Protein AF-A0A257J026-F1 (afdb_monomer)

Mean predicted aligned error: 10.46 Å

Sequence (160 aa):
ALLVQDSRDQPVDMAEGSGLHLDASIAFTRAVCEAAQSRLSTIHGGRDDLTSFYDRLRAQGAARNVRQPLVHREAFARSRGLRWAELPSLPVQGQGIEALLALLLQRLARQGFNKVLRHRFDLPLEGLQVVKIIVPGCQEAAAPLERAGRRLLARAGHQD

Secondary structure (DSSP, 8-state):
-EE----TTS-PPPEE-----SSHHHHHHHHHHHHHHHHHHHHH---HHHHHHHHHHHHTHHHHHHHHHHHHHHHT-GGG---GGGS-----TT--HHHHHHHHHHHHHHTT----EEEEP----TT---EEEE-TT----SSS-TT--HHHHHHHTT--

Structure (mmCIF, N/CA/C/O backbone):
data_AF-A0A257J026-F1
#
_entry.id   AF-A0A257J026-F1
#
loop_
_atom_site.group_PDB
_atom_site.id
_atom_site.type_symbol
_atom_site.label_atom_id
_atom_site.label_alt_id
_atom_site.label_comp_id
_atom_site.label_asym_id
_atom_site.label_entity_id
_atom_site.label_seq_id
_atom_site.pdbx_PDB_ins_code
_atom_site.Cartn_x
_atom_site.Cartn_y
_atom_site.Cartn_z
_atom_site.occupancy
_atom_site.B_iso_or_equiv
_atom_site.auth_seq_id
_atom_site.auth_comp_id
_atom_site.auth_asym_id
_atom_site.auth_atom_id
_atom_site.pdbx_PDB_model_num
ATOM 1 N N . ALA A 1 1 ? 5.180 4.934 -8.615 1.00 52.56 1 ALA A N 1
ATOM 2 C CA . ALA A 1 1 ? 5.741 5.751 -9.706 1.00 52.56 1 ALA A CA 1
ATOM 3 C C . ALA A 1 1 ? 7.075 5.143 -10.109 1.00 52.56 1 ALA A C 1
ATOM 5 O O . ALA A 1 1 ? 7.594 4.321 -9.368 1.00 52.56 1 ALA A O 1
ATOM 6 N N . LEU A 1 2 ? 7.603 5.495 -11.274 1.00 50.75 2 LEU A N 1
ATOM 7 C CA . LEU A 1 2 ? 8.862 4.956 -11.777 1.00 50.75 2 LEU A CA 1
ATOM 8 C C . LEU A 1 2 ? 9.813 6.135 -12.027 1.00 50.75 2 LEU A C 1
ATOM 10 O O . LEU A 1 2 ? 9.417 7.094 -12.688 1.00 50.75 2 LEU A O 1
ATOM 14 N N . LEU A 1 3 ? 11.029 6.088 -11.476 1.00 55.59 3 LEU A N 1
ATOM 15 C CA . LEU A 1 3 ? 12.042 7.137 -11.652 1.00 55.59 3 LEU A CA 1
ATOM 16 C C . LEU A 1 3 ? 13.118 6.661 -12.633 1.00 55.59 3 LEU A C 1
ATOM 18 O O . LEU A 1 3 ? 13.821 5.689 -12.361 1.00 55.59 3 LEU A O 1
ATOM 22 N N . VAL A 1 4 ? 13.259 7.367 -13.756 1.00 52.94 4 VAL A N 1
ATOM 23 C CA . VAL A 1 4 ? 14.275 7.105 -14.787 1.00 52.94 4 VAL A CA 1
ATOM 24 C C . VAL A 1 4 ? 15.104 8.373 -14.990 1.00 52.94 4 VAL A C 1
ATOM 26 O O . VAL A 1 4 ? 14.543 9.454 -15.150 1.00 52.94 4 VAL A O 1
ATOM 29 N N . GLN A 1 5 ? 16.433 8.248 -14.973 1.00 49.00 5 GLN A N 1
ATOM 30 C CA . GLN A 1 5 ? 17.336 9.281 -15.489 1.00 49.00 5 GLN A CA 1
ATOM 31 C C . GLN A 1 5 ? 17.680 8.943 -16.940 1.00 49.00 5 GLN A C 1
ATOM 33 O O . GLN A 1 5 ? 18.067 7.816 -17.238 1.00 49.00 5 GLN A O 1
ATOM 38 N N . ASP A 1 6 ? 17.531 9.925 -17.826 1.00 45.22 6 ASP A N 1
ATOM 39 C CA . ASP A 1 6 ? 17.882 9.837 -19.243 1.00 45.22 6 ASP A CA 1
ATOM 40 C C . ASP A 1 6 ? 19.408 9.93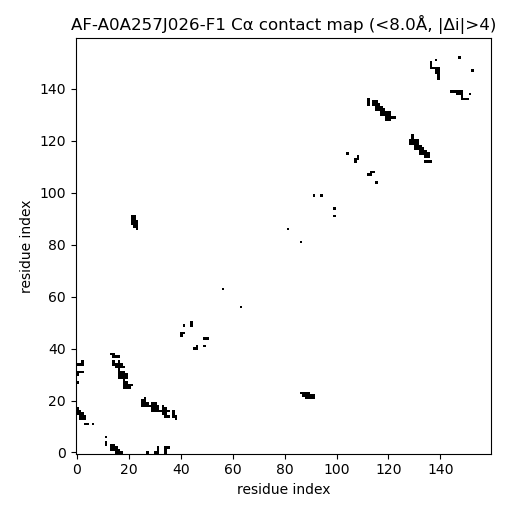4 -19.412 1.00 45.22 6 ASP A C 1
ATOM 42 O O . ASP A 1 6 ? 19.967 11.003 -19.647 1.00 45.22 6 ASP A O 1
ATOM 46 N N . SER A 1 7 ? 20.107 8.816 -19.222 1.00 44.31 7 SER A N 1
ATOM 47 C CA . SER A 1 7 ? 21.511 8.663 -19.610 1.00 44.31 7 SER A CA 1
ATOM 48 C C . SER A 1 7 ? 21.620 7.490 -20.575 1.00 44.31 7 SER A C 1
ATOM 50 O O . SER A 1 7 ? 21.705 6.335 -20.164 1.00 44.31 7 SER A O 1
ATOM 52 N N . ARG A 1 8 ? 21.589 7.801 -21.873 1.00 45.50 8 ARG A N 1
ATOM 53 C CA . ARG A 1 8 ? 21.562 6.847 -22.996 1.00 45.50 8 ARG A CA 1
ATOM 54 C C . ARG A 1 8 ? 22.730 5.845 -23.034 1.00 45.50 8 ARG A C 1
ATOM 56 O O . ARG A 1 8 ? 22.594 4.816 -23.684 1.00 45.50 8 ARG A O 1
ATOM 63 N N . ASP A 1 9 ? 23.808 6.099 -22.291 1.00 44.38 9 ASP A N 1
ATOM 64 C CA . ASP A 1 9 ? 25.045 5.302 -22.323 1.00 44.38 9 ASP A CA 1
ATOM 65 C C . ASP A 1 9 ? 25.288 4.434 -21.075 1.00 44.38 9 ASP A C 1
ATOM 67 O O . ASP A 1 9 ? 26.293 3.729 -20.997 1.00 44.38 9 ASP A O 1
ATOM 71 N N . GLN A 1 10 ? 24.380 4.442 -20.092 1.00 45.72 10 GLN A N 1
ATOM 72 C CA . GLN A 1 10 ? 24.449 3.531 -18.945 1.00 45.72 10 GLN A CA 1
ATOM 73 C C . GLN A 1 10 ? 23.072 2.915 -18.687 1.00 45.72 10 GLN A C 1
ATOM 75 O O . GLN A 1 10 ? 22.133 3.658 -18.400 1.00 45.72 10 GLN A O 1
ATOM 80 N N . PRO A 1 11 ? 22.919 1.577 -18.754 1.00 51.00 11 PRO A N 1
ATOM 81 C CA . PRO A 1 11 ? 21.690 0.925 -18.325 1.00 51.00 11 PRO A CA 1
ATOM 82 C C . PRO A 1 11 ? 21.562 1.098 -16.809 1.00 51.00 11 PRO A C 1
ATOM 84 O O . PRO A 1 11 ? 22.132 0.350 -16.018 1.00 51.00 11 PRO A O 1
ATOM 87 N N . VAL A 1 12 ? 20.852 2.146 -16.405 1.00 53.88 12 VAL A N 1
ATOM 88 C CA . VAL A 1 12 ? 20.527 2.416 -15.010 1.00 53.88 12 VAL A CA 1
ATOM 89 C C . VAL A 1 12 ? 19.375 1.504 -14.607 1.00 53.88 12 VAL A C 1
ATOM 91 O O . VAL A 1 12 ? 18.361 1.427 -15.301 1.00 53.88 12 VAL A O 1
ATOM 94 N N . ASP A 1 13 ? 19.509 0.845 -13.458 1.00 65.31 13 ASP A N 1
ATOM 95 C CA . ASP A 1 13 ? 18.437 0.021 -12.915 1.00 65.31 13 ASP A CA 1
ATOM 96 C C . ASP A 1 13 ? 17.188 0.866 -12.621 1.00 65.31 13 ASP A C 1
ATOM 98 O O . ASP A 1 13 ? 17.220 1.884 -11.918 1.00 65.31 13 ASP A O 1
ATOM 102 N N . MET A 1 14 ? 16.076 0.442 -13.221 1.00 70.81 14 MET A N 1
ATOM 103 C CA . MET A 1 14 ? 14.757 1.026 -13.023 1.00 70.81 14 MET A CA 1
ATOM 104 C C . MET A 1 14 ? 14.299 0.765 -11.587 1.00 70.81 14 MET A C 1
ATOM 106 O O . MET A 1 14 ? 14.377 -0.362 -11.102 1.00 70.81 14 MET A O 1
ATOM 110 N N . ALA A 1 15 ? 13.810 1.808 -10.914 1.00 79.56 15 ALA A N 1
ATOM 111 C CA . ALA A 1 15 ? 13.276 1.700 -9.562 1.00 79.56 15 ALA A CA 1
ATOM 112 C C . ALA A 1 15 ? 11.774 1.970 -9.552 1.00 79.56 15 ALA A C 1
ATOM 114 O O . ALA A 1 15 ? 11.312 3.017 -10.015 1.00 79.56 15 ALA A O 1
ATOM 115 N N . GLU A 1 16 ? 11.035 1.024 -8.983 1.00 83.69 16 GLU A N 1
ATOM 116 C CA . GLU A 1 16 ? 9.582 1.045 -8.879 1.00 83.69 16 GLU A CA 1
ATOM 117 C C . GLU A 1 16 ? 9.133 1.301 -7.440 1.00 83.69 16 GLU A C 1
ATOM 119 O O . GLU A 1 16 ? 9.834 0.991 -6.472 1.00 83.69 16 GLU A O 1
ATOM 124 N N . GLY A 1 17 ? 7.939 1.874 -7.322 1.00 88.38 17 GLY A N 1
ATOM 125 C CA . GLY A 1 17 ? 7.259 2.076 -6.054 1.00 88.38 17 GLY A CA 1
ATOM 126 C C . GLY A 1 17 ? 5.748 2.056 -6.214 1.00 88.38 17 GLY A C 1
ATOM 127 O O . GLY A 1 17 ? 5.196 2.551 -7.208 1.00 88.38 17 GLY A O 1
ATOM 128 N N . SER A 1 18 ? 5.082 1.499 -5.214 1.00 91.38 18 SER A N 1
ATOM 129 C CA . SER A 1 18 ? 3.636 1.387 -5.105 1.00 91.38 18 SER A CA 1
ATOM 130 C C . SER A 1 18 ? 3.094 2.279 -3.985 1.00 91.38 18 SER A C 1
ATOM 132 O O . SER A 1 18 ? 3.819 2.775 -3.132 1.00 91.38 18 SER A O 1
ATOM 134 N N . GLY A 1 19 ? 1.802 2.585 -4.022 1.00 93.31 19 GLY A N 1
ATOM 135 C CA . GLY A 1 19 ? 1.188 3.428 -3.007 1.00 93.31 19 GLY A CA 1
ATOM 136 C C . GLY A 1 19 ? -0.312 3.226 -2.984 1.00 93.31 19 GLY A C 1
ATOM 137 O O . GLY A 1 19 ? -0.961 3.212 -4.028 1.00 93.31 19 GLY A O 1
ATOM 138 N N . LEU A 1 20 ? -0.861 3.053 -1.784 1.00 92.88 20 LEU A N 1
ATOM 139 C CA . LEU A 1 20 ? -2.288 2.848 -1.573 1.00 92.88 20 LEU A CA 1
ATOM 140 C C . LEU A 1 20 ? -2.803 3.823 -0.518 1.00 92.88 20 LEU A C 1
ATOM 142 O O . LEU A 1 20 ? -2.257 3.923 0.587 1.00 92.88 20 LEU A O 1
ATOM 146 N N . HIS A 1 21 ? -3.865 4.540 -0.872 1.00 93.88 21 HIS A N 1
ATOM 147 C CA . HIS A 1 21 ? -4.613 5.409 0.023 1.00 93.88 21 HIS A CA 1
ATOM 148 C C . HIS A 1 21 ? -6.010 5.682 -0.554 1.00 93.88 21 HIS A C 1
ATOM 150 O O . HIS A 1 21 ? -6.224 5.517 -1.752 1.00 93.88 21 HIS A O 1
ATOM 156 N N . LEU A 1 22 ? -6.956 6.107 0.291 1.00 93.31 22 LEU A N 1
ATOM 157 C CA . LEU A 1 22 ? -8.286 6.554 -0.157 1.00 93.31 22 LEU A CA 1
ATOM 158 C C . LEU A 1 22 ? -8.239 7.890 -0.923 1.00 93.31 22 LEU A C 1
ATOM 160 O O . LEU A 1 22 ? -9.159 8.197 -1.671 1.00 93.31 22 LEU A O 1
ATOM 164 N N . ASP A 1 23 ? -7.169 8.656 -0.723 1.00 93.69 23 ASP A N 1
ATOM 165 C CA . ASP A 1 23 ? -6.880 9.917 -1.408 1.00 93.69 23 ASP A CA 1
ATOM 166 C C . ASP A 1 23 ? -5.810 9.675 -2.476 1.00 93.69 23 ASP A C 1
ATOM 168 O O . ASP A 1 23 ? -4.722 9.174 -2.165 1.00 93.69 23 ASP A O 1
ATOM 172 N N . ALA A 1 24 ? -6.115 10.029 -3.724 1.00 94.94 24 ALA A N 1
ATOM 173 C CA . ALA A 1 24 ? -5.236 9.780 -4.863 1.00 94.94 24 ALA A CA 1
ATOM 174 C C . ALA A 1 24 ? -3.885 10.508 -4.753 1.00 94.94 24 ALA A C 1
ATOM 176 O O . ALA A 1 24 ? -2.856 9.949 -5.136 1.00 94.94 24 ALA A O 1
ATOM 177 N N . SER A 1 25 ? -3.856 11.713 -4.177 1.00 94.31 25 SER A N 1
ATOM 178 C CA . SER A 1 25 ? -2.628 12.497 -3.995 1.00 94.31 25 SER A CA 1
ATOM 179 C C . SER A 1 25 ? -1.704 11.831 -2.982 1.00 94.31 25 SER A C 1
ATOM 181 O O . SER A 1 25 ? -0.503 11.711 -3.217 1.00 94.31 25 SER A O 1
ATOM 183 N N . ILE A 1 26 ? -2.257 11.326 -1.875 1.00 94.75 26 ILE A N 1
ATOM 184 C CA . ILE A 1 26 ? -1.476 10.595 -0.866 1.00 94.75 26 ILE A CA 1
ATOM 185 C C . ILE A 1 26 ? -0.962 9.267 -1.437 1.00 94.75 26 ILE A C 1
ATOM 187 O O . ILE A 1 26 ? 0.203 8.921 -1.233 1.00 94.75 26 ILE A O 1
ATOM 191 N N . ALA A 1 27 ? -1.803 8.529 -2.170 1.00 95.06 27 ALA A N 1
ATOM 192 C CA . ALA A 1 27 ? -1.398 7.284 -2.822 1.00 95.06 27 ALA A CA 1
ATOM 193 C C . ALA A 1 27 ? -0.252 7.520 -3.822 1.00 95.06 27 ALA A C 1
ATOM 195 O O . ALA A 1 27 ? 0.740 6.791 -3.806 1.00 95.06 27 ALA A O 1
ATOM 196 N N . PHE A 1 28 ? -0.352 8.571 -4.639 1.00 94.69 28 PHE A N 1
ATOM 197 C CA . PHE A 1 28 ? 0.677 8.943 -5.606 1.00 94.69 28 PHE A CA 1
ATOM 198 C C . PHE A 1 28 ? 1.989 9.355 -4.932 1.00 94.69 28 PHE A C 1
ATOM 200 O O . PHE A 1 28 ? 3.042 8.831 -5.292 1.00 94.69 28 PHE A O 1
ATOM 207 N N . THR A 1 29 ? 1.929 10.220 -3.913 1.00 96.06 29 THR A N 1
ATOM 208 C CA . THR A 1 29 ? 3.108 10.632 -3.137 1.00 96.06 29 THR A CA 1
ATOM 209 C C . THR A 1 29 ? 3.829 9.424 -2.549 1.00 96.06 29 THR A C 1
ATOM 211 O O . THR A 1 29 ? 5.036 9.292 -2.726 1.00 96.06 29 THR A O 1
ATOM 214 N N . ARG A 1 30 ? 3.097 8.479 -1.940 1.00 96.19 30 ARG A N 1
ATOM 215 C CA . ARG A 1 30 ? 3.679 7.222 -1.438 1.00 96.19 30 ARG A CA 1
ATOM 216 C C . ARG A 1 30 ? 4.379 6.435 -2.540 1.00 96.19 30 ARG A C 1
ATOM 218 O O . ARG A 1 30 ? 5.519 6.031 -2.357 1.00 96.19 30 ARG A O 1
ATOM 225 N N . ALA A 1 31 ? 3.740 6.302 -3.700 1.00 94.44 31 ALA A N 1
ATOM 226 C CA . ALA A 1 31 ? 4.306 5.572 -4.827 1.00 94.44 31 ALA A CA 1
ATOM 227 C C . ALA A 1 31 ? 5.572 6.226 -5.411 1.00 94.44 31 ALA A C 1
ATOM 229 O O . ALA A 1 31 ? 6.391 5.526 -6.005 1.00 94.44 31 ALA A O 1
ATOM 230 N N . VAL A 1 32 ? 5.729 7.549 -5.300 1.00 94.00 32 VAL A N 1
ATOM 231 C CA . VAL A 1 32 ? 6.963 8.266 -5.673 1.00 94.00 32 VAL A CA 1
ATOM 232 C C . VAL A 1 32 ? 8.037 8.089 -4.603 1.00 94.00 32 VAL A C 1
ATOM 234 O O . VAL A 1 32 ? 9.176 7.761 -4.936 1.00 94.00 32 VAL A O 1
ATOM 237 N N . CYS A 1 33 ? 7.681 8.255 -3.329 1.00 95.56 33 CYS A N 1
ATOM 238 C CA . CYS A 1 33 ? 8.604 8.066 -2.213 1.00 95.56 33 CYS A CA 1
ATOM 239 C C . CYS A 1 33 ? 9.158 6.638 -2.165 1.00 95.56 33 CYS A C 1
ATOM 241 O O . CYS A 1 33 ? 10.359 6.466 -1.985 1.00 95.56 33 CYS A O 1
ATOM 243 N N . GLU A 1 34 ? 8.322 5.624 -2.390 1.00 92.62 34 GLU A N 1
ATOM 244 C CA . GLU A 1 34 ? 8.749 4.224 -2.439 1.00 92.62 34 GLU A CA 1
ATOM 245 C C . GLU A 1 34 ? 9.713 3.974 -3.607 1.00 92.62 34 GLU A C 1
ATOM 247 O O . GLU A 1 34 ? 10.738 3.329 -3.422 1.00 92.62 34 GLU A O 1
ATOM 252 N N . ALA A 1 35 ? 9.472 4.566 -4.783 1.00 89.69 35 ALA A N 1
ATOM 253 C CA . ALA A 1 35 ? 10.384 4.443 -5.923 1.00 89.69 35 ALA A CA 1
ATOM 254 C C . ALA A 1 35 ? 11.756 5.072 -5.637 1.00 89.69 35 ALA A C 1
ATOM 256 O O . ALA A 1 35 ? 12.800 4.493 -5.952 1.00 89.69 35 ALA A O 1
ATOM 257 N N . ALA A 1 36 ? 11.764 6.242 -4.991 1.00 90.06 36 ALA A N 1
ATOM 258 C CA . ALA A 1 36 ? 12.990 6.879 -4.528 1.00 90.06 36 ALA A CA 1
ATOM 259 C C . ALA A 1 36 ? 13.703 6.018 -3.471 1.00 90.06 36 ALA A C 1
ATOM 261 O O . ALA A 1 36 ? 14.909 5.799 -3.572 1.00 90.06 36 ALA A O 1
ATOM 262 N N . GLN A 1 37 ? 12.964 5.470 -2.502 1.00 89.00 37 GLN A N 1
ATOM 263 C CA . GLN A 1 37 ? 13.505 4.600 -1.458 1.00 89.00 37 GLN A CA 1
ATOM 264 C C . GLN A 1 37 ? 14.105 3.309 -2.034 1.00 89.00 37 GLN A C 1
ATOM 266 O O . GLN A 1 37 ? 15.192 2.911 -1.612 1.00 89.00 37 GLN A O 1
ATOM 271 N N . SER A 1 38 ? 13.449 2.679 -3.012 1.00 84.25 38 SER A N 1
ATOM 272 C CA . SER A 1 38 ? 13.947 1.496 -3.727 1.00 84.25 38 SER A CA 1
ATOM 273 C C . SER A 1 38 ? 15.286 1.781 -4.413 1.00 84.25 38 SER A C 1
ATOM 275 O O . SER A 1 38 ? 16.237 1.002 -4.290 1.00 84.25 38 SER A O 1
ATOM 277 N N . ARG A 1 39 ? 15.401 2.941 -5.075 1.00 84.75 39 ARG A N 1
ATOM 278 C CA . ARG A 1 39 ? 16.643 3.384 -5.725 1.00 84.75 39 ARG A CA 1
ATOM 279 C C . ARG A 1 39 ? 17.750 3.683 -4.715 1.00 84.75 39 ARG A C 1
ATOM 281 O O . ARG A 1 39 ? 18.883 3.256 -4.906 1.00 84.75 39 ARG A O 1
ATOM 288 N N . LEU A 1 40 ? 17.434 4.394 -3.635 1.00 85.94 40 LEU A N 1
ATOM 289 C CA . LEU A 1 40 ? 18.412 4.729 -2.596 1.00 85.94 40 LEU A CA 1
ATOM 290 C C . LEU A 1 40 ? 18.921 3.478 -1.878 1.00 85.94 40 LEU A C 1
ATOM 292 O O . LEU A 1 40 ? 20.120 3.353 -1.655 1.00 85.94 40 LEU A O 1
ATOM 296 N N . SER A 1 41 ? 18.030 2.527 -1.590 1.00 80.00 41 SER A N 1
ATOM 297 C CA . SER A 1 41 ? 18.384 1.240 -0.978 1.00 80.00 41 SER A CA 1
ATOM 298 C C . SER A 1 41 ? 19.334 0.439 -1.874 1.00 80.00 41 SER A C 1
ATOM 300 O O . SER A 1 41 ? 20.298 -0.145 -1.390 1.00 80.00 41 SER A O 1
ATOM 302 N N . THR A 1 42 ? 19.090 0.473 -3.187 1.00 74.81 42 THR A N 1
ATOM 303 C CA . THR A 1 42 ? 19.966 -0.093 -4.221 1.00 74.81 42 THR A CA 1
ATOM 304 C C . THR A 1 42 ? 21.359 0.529 -4.217 1.00 74.81 42 THR A C 1
ATOM 306 O O . THR A 1 42 ? 22.344 -0.197 -4.152 1.00 74.81 42 THR A O 1
ATOM 309 N N . ILE A 1 43 ? 21.448 1.860 -4.262 1.00 77.69 43 ILE A N 1
ATOM 310 C CA . ILE A 1 43 ? 22.729 2.580 -4.309 1.00 77.69 43 ILE A CA 1
ATOM 311 C C . ILE A 1 43 ? 23.524 2.368 -3.019 1.00 77.69 43 ILE A C 1
ATOM 313 O O . ILE A 1 43 ? 24.736 2.183 -3.057 1.00 77.69 43 ILE A O 1
ATOM 317 N N . HIS A 1 44 ? 22.839 2.408 -1.876 1.00 79.81 44 HIS A N 1
ATOM 318 C CA . HIS A 1 44 ? 23.470 2.284 -0.571 1.00 79.81 44 HIS A CA 1
ATOM 319 C C . HIS A 1 44 ? 23.991 0.865 -0.297 1.00 79.81 44 HIS A C 1
ATOM 321 O O . HIS A 1 44 ? 24.944 0.708 0.458 1.00 79.81 44 HIS A O 1
ATOM 327 N N . GLY A 1 45 ? 23.372 -0.167 -0.883 1.00 67.25 45 GLY A N 1
ATOM 328 C CA . GLY A 1 45 ? 23.811 -1.559 -0.745 1.00 67.25 45 GLY A CA 1
ATOM 329 C C . GLY A 1 45 ? 23.628 -2.168 0.653 1.00 67.25 45 GLY A C 1
ATOM 330 O O . GLY A 1 45 ? 23.999 -3.314 0.860 1.00 67.25 45 GLY A O 1
ATOM 331 N N . GLY A 1 46 ? 23.030 -1.450 1.609 1.00 65.44 46 GLY A N 1
ATOM 332 C CA . GLY A 1 46 ? 22.877 -1.884 3.008 1.00 65.44 46 GLY A CA 1
ATOM 333 C C . GLY A 1 46 ? 21.781 -2.927 3.271 1.00 65.44 46 GLY A C 1
ATOM 334 O O . GLY A 1 46 ? 21.353 -3.086 4.409 1.00 65.44 46 GLY A O 1
ATOM 335 N N . ARG A 1 47 ? 21.269 -3.588 2.231 1.00 66.38 47 ARG A N 1
ATOM 336 C CA . ARG A 1 47 ? 20.230 -4.618 2.330 1.00 66.38 47 ARG A CA 1
ATOM 337 C C . ARG A 1 47 ? 20.819 -5.957 1.907 1.00 66.38 47 ARG A C 1
ATOM 339 O O . ARG A 1 47 ? 21.075 -6.162 0.724 1.00 66.38 47 ARG A O 1
ATOM 346 N N . ASP A 1 48 ? 20.982 -6.873 2.856 1.00 62.94 48 ASP A N 1
ATOM 347 C CA . ASP A 1 48 ? 21.567 -8.199 2.604 1.00 62.94 48 ASP A CA 1
ATOM 348 C C . ASP A 1 48 ? 20.773 -9.003 1.557 1.00 62.94 48 ASP A C 1
ATOM 350 O O . ASP A 1 48 ? 21.338 -9.781 0.784 1.00 62.94 48 ASP A O 1
ATOM 354 N N . ASP A 1 49 ? 19.458 -8.771 1.463 1.00 64.12 49 ASP A N 1
ATOM 355 C CA . ASP A 1 49 ? 18.592 -9.396 0.464 1.00 64.12 49 ASP A CA 1
ATOM 356 C C . ASP A 1 49 ? 18.820 -8.858 -0.959 1.00 64.12 49 ASP A C 1
ATOM 358 O O . ASP A 1 49 ? 18.576 -9.582 -1.933 1.00 64.12 49 ASP A O 1
ATOM 362 N N . LEU A 1 50 ? 19.366 -7.644 -1.105 1.00 58.41 50 LEU A N 1
ATOM 363 C CA . LEU A 1 50 ? 19.710 -7.085 -2.411 1.00 58.41 50 LEU A CA 1
ATOM 364 C C . LEU A 1 50 ? 20.881 -7.817 -3.063 1.00 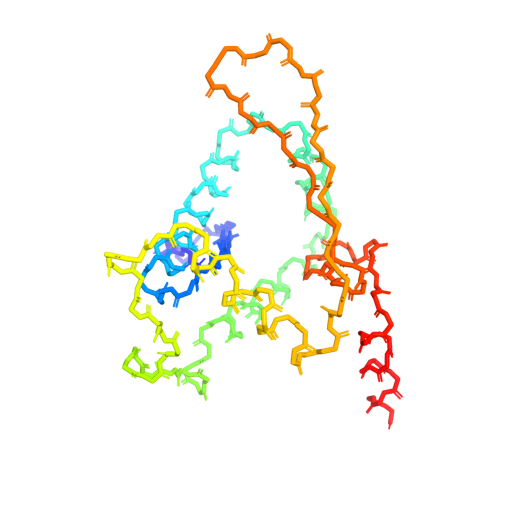58.41 50 LEU A C 1
ATOM 366 O O . LEU A 1 50 ? 20.877 -7.952 -4.282 1.00 58.41 50 LEU A O 1
ATOM 370 N N . THR A 1 51 ? 21.836 -8.354 -2.301 1.00 61.34 51 THR A N 1
ATOM 371 C CA . THR A 1 51 ? 22.956 -9.132 -2.863 1.00 61.34 51 THR A CA 1
ATOM 372 C C . THR A 1 51 ? 22.431 -10.323 -3.669 1.00 61.34 51 THR A C 1
ATOM 374 O O . THR A 1 51 ? 22.750 -10.476 -4.845 1.00 61.34 51 THR A O 1
ATOM 377 N N . SER A 1 52 ? 21.481 -11.074 -3.100 1.00 60.88 52 SER A N 1
ATOM 378 C CA . SER A 1 52 ? 20.821 -12.195 -3.786 1.00 60.88 52 SER A CA 1
ATOM 379 C C . SER A 1 52 ? 19.956 -11.766 -4.985 1.00 60.88 52 SER A C 1
ATOM 381 O O . SER A 1 52 ? 19.747 -12.529 -5.932 1.00 60.88 52 SER A O 1
ATOM 383 N N . PHE A 1 53 ? 19.404 -10.550 -4.961 1.00 61.44 53 PHE A N 1
ATOM 384 C CA . PHE A 1 53 ? 18.675 -9.958 -6.083 1.00 61.44 53 PHE A CA 1
ATOM 385 C C . PHE A 1 53 ? 19.631 -9.581 -7.223 1.00 61.44 53 PHE A C 1
ATOM 387 O O . PHE A 1 53 ? 19.377 -9.950 -8.371 1.00 61.44 53 PHE A O 1
ATOM 394 N N . TYR A 1 54 ? 20.764 -8.945 -6.911 1.00 60.06 54 TYR A N 1
ATOM 395 C CA . TYR A 1 54 ? 21.800 -8.591 -7.880 1.00 60.06 54 TYR A CA 1
ATOM 396 C C . TYR A 1 54 ? 22.493 -9.807 -8.480 1.00 60.06 54 TYR A C 1
ATOM 398 O O . TYR A 1 54 ? 22.748 -9.810 -9.681 1.00 60.06 54 TYR A O 1
ATOM 406 N N . ASP A 1 55 ? 22.730 -10.859 -7.701 1.00 62.31 55 ASP A N 1
ATOM 407 C CA . ASP A 1 55 ? 23.287 -12.110 -8.216 1.00 62.31 55 ASP A CA 1
ATOM 408 C C . ASP A 1 55 ? 22.326 -12.779 -9.205 1.00 62.31 55 ASP A C 1
ATOM 410 O O . ASP A 1 55 ? 22.741 -13.207 -10.283 1.00 62.31 55 ASP A O 1
ATOM 414 N N . ARG A 1 56 ? 21.015 -12.767 -8.916 1.00 59.09 56 ARG A N 1
ATOM 415 C CA . ARG A 1 56 ? 19.976 -13.223 -9.858 1.00 59.09 56 ARG A CA 1
ATOM 416 C C . ARG A 1 56 ? 19.904 -12.353 -11.114 1.00 59.09 56 ARG A C 1
ATOM 418 O O . ARG A 1 56 ? 19.782 -12.888 -12.212 1.00 59.09 56 ARG A O 1
ATOM 425 N N . LEU A 1 57 ? 20.008 -11.032 -10.980 1.00 57.44 57 LEU A N 1
ATOM 426 C CA . LEU A 1 57 ? 20.045 -10.089 -12.108 1.00 57.44 57 LEU A CA 1
ATOM 427 C C . LEU A 1 57 ? 21.303 -10.242 -12.971 1.00 57.44 57 LEU A C 1
ATOM 429 O O . LEU A 1 57 ? 21.217 -10.150 -14.194 1.00 57.44 57 LEU A O 1
ATOM 433 N N . ARG A 1 58 ? 22.464 -10.502 -12.362 1.00 60.78 58 ARG A N 1
ATOM 434 C CA . ARG A 1 58 ? 23.723 -10.796 -13.065 1.00 60.78 58 ARG A CA 1
ATOM 435 C C . ARG A 1 58 ? 23.649 -12.139 -13.787 1.00 60.78 58 ARG A C 1
ATOM 437 O O . ARG A 1 58 ? 24.043 -12.219 -14.947 1.00 60.78 58 ARG A O 1
ATOM 444 N N . ALA A 1 59 ? 23.067 -13.156 -13.150 1.00 59.16 59 ALA A N 1
ATOM 445 C CA . ALA A 1 59 ? 22.848 -14.472 -13.747 1.00 59.16 59 ALA A CA 1
ATOM 446 C C . ALA A 1 59 ? 21.884 -14.447 -14.950 1.00 59.16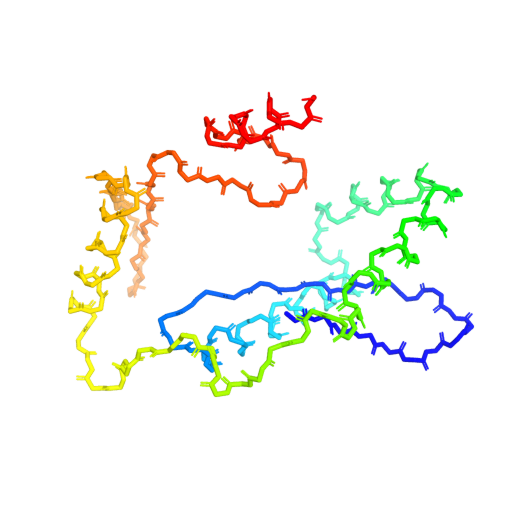 59 ALA A C 1
ATOM 448 O O . ALA A 1 59 ? 21.952 -15.323 -15.807 1.00 59.16 59 ALA A O 1
ATOM 449 N N . GLN A 1 60 ? 21.010 -13.437 -15.059 1.00 55.69 60 GLN A N 1
ATOM 450 C CA . GLN A 1 60 ? 20.087 -13.283 -16.192 1.00 55.69 60 GLN A CA 1
ATOM 451 C C . GLN A 1 60 ? 20.765 -12.866 -17.510 1.00 55.69 60 GLN A C 1
ATOM 453 O O . GLN A 1 60 ? 20.131 -12.985 -18.560 1.00 55.69 60 GLN A O 1
ATOM 458 N N . GLY A 1 61 ? 22.026 -12.412 -17.501 1.00 59.03 61 GLY A N 1
ATOM 459 C CA . GLY A 1 61 ? 22.821 -12.170 -18.714 1.00 59.03 61 GLY A CA 1
ATOM 460 C C . GLY A 1 61 ? 22.064 -11.418 -19.824 1.00 59.03 61 GLY A C 1
ATOM 461 O O . GLY A 1 61 ? 21.500 -10.348 -19.599 1.00 59.03 61 GLY A O 1
ATOM 462 N N . ALA A 1 62 ? 21.999 -12.002 -21.026 1.00 50.94 62 ALA A N 1
ATOM 463 C CA . ALA A 1 62 ? 21.311 -11.430 -22.190 1.00 50.94 62 ALA A CA 1
ATOM 464 C C . ALA A 1 62 ? 19.776 -11.297 -22.037 1.00 50.94 62 ALA A C 1
ATOM 466 O O . ALA A 1 62 ? 19.167 -10.482 -22.72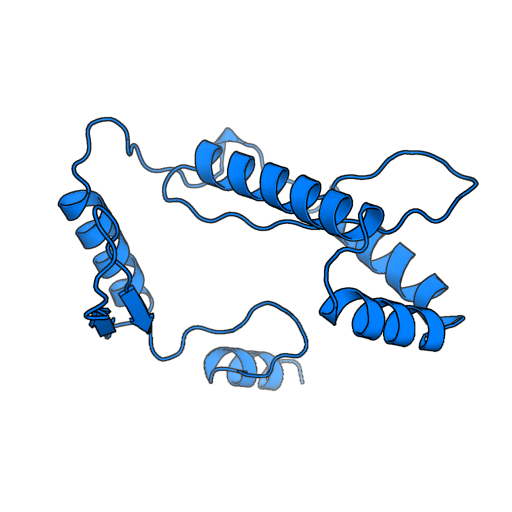7 1.00 50.94 62 ALA A O 1
ATOM 467 N N . ALA A 1 63 ? 19.131 -12.031 -21.121 1.00 51.00 63 ALA A N 1
ATOM 468 C CA . ALA A 1 63 ? 17.691 -11.901 -20.868 1.00 51.00 63 ALA A CA 1
ATOM 469 C C . ALA A 1 63 ? 17.334 -10.570 -20.178 1.00 51.00 63 ALA A C 1
ATOM 471 O O . ALA A 1 63 ? 16.226 -10.054 -20.359 1.00 51.00 63 ALA A O 1
ATOM 472 N N . ARG A 1 64 ? 18.287 -9.970 -19.447 1.00 52.09 64 ARG A N 1
ATOM 473 C CA . ARG A 1 64 ? 18.164 -8.616 -18.879 1.00 52.09 64 ARG A CA 1
ATOM 474 C C . ARG A 1 64 ? 17.982 -7.568 -19.983 1.00 52.09 64 ARG A C 1
ATOM 476 O O . ARG A 1 64 ? 17.119 -6.700 -19.860 1.00 52.09 64 ARG A O 1
ATOM 483 N N . ASN A 1 65 ? 18.708 -7.731 -21.094 1.00 52.00 65 ASN A N 1
ATOM 484 C CA . ASN A 1 65 ? 18.659 -6.841 -22.259 1.00 52.00 65 ASN A CA 1
ATOM 485 C C . ASN A 1 65 ? 17.324 -6.904 -23.021 1.00 52.00 65 ASN A C 1
ATOM 487 O O . ASN A 1 65 ? 17.026 -5.988 -23.776 1.00 52.00 65 ASN A O 1
ATOM 491 N N . VAL A 1 66 ? 16.506 -7.947 -22.821 1.00 53.31 66 VAL A N 1
ATOM 492 C CA . VAL A 1 66 ? 15.180 -8.088 -23.459 1.00 53.31 66 VAL A CA 1
ATOM 493 C C . VAL A 1 66 ? 14.046 -7.662 -22.522 1.00 53.31 66 VAL A C 1
ATOM 495 O O . VAL A 1 66 ? 13.076 -7.045 -22.961 1.00 53.31 66 VAL A O 1
ATOM 498 N N . ARG A 1 67 ? 14.159 -7.941 -21.215 1.00 58.06 67 ARG A N 1
ATOM 499 C CA . ARG A 1 67 ? 13.116 -7.596 -20.233 1.00 58.06 67 ARG A CA 1
ATOM 500 C C . ARG A 1 67 ? 13.062 -6.104 -19.907 1.00 58.06 67 ARG A C 1
ATOM 502 O O . ARG A 1 67 ? 11.962 -5.570 -19.814 1.00 58.06 67 ARG A O 1
ATOM 509 N N . GLN A 1 68 ? 14.205 -5.423 -19.782 1.00 62.78 68 GLN A N 1
ATOM 510 C CA . GLN A 1 68 ? 14.219 -3.979 -19.500 1.00 62.78 68 GLN A CA 1
ATOM 511 C C . GLN A 1 68 ? 13.500 -3.151 -20.585 1.00 62.78 68 GLN A C 1
ATOM 513 O O . GLN A 1 68 ? 12.645 -2.343 -20.222 1.00 62.78 68 GLN A O 1
ATOM 518 N N . PRO A 1 69 ? 13.732 -3.370 -21.897 1.00 65.69 69 PRO A N 1
ATOM 519 C CA . PRO A 1 69 ? 13.001 -2.652 -22.942 1.00 65.69 69 PRO A CA 1
ATOM 520 C C . PRO A 1 69 ? 11.491 -2.908 -22.944 1.00 65.69 69 PRO A C 1
ATOM 522 O O . PRO A 1 69 ? 10.725 -1.991 -23.236 1.00 65.69 69 PRO A O 1
ATOM 525 N N . LEU A 1 70 ? 11.047 -4.130 -22.623 1.00 67.56 70 LEU A N 1
ATOM 526 C CA . LEU A 1 70 ? 9.621 -4.469 -22.557 1.00 67.56 70 LEU A CA 1
ATOM 527 C C . LEU A 1 70 ? 8.935 -3.780 -21.376 1.00 67.56 70 LEU A C 1
ATOM 529 O O . LEU A 1 70 ? 7.936 -3.094 -21.580 1.00 67.56 70 LEU A O 1
ATOM 533 N N . VAL A 1 71 ? 9.512 -3.885 -20.175 1.00 69.88 71 VAL A N 1
ATOM 534 C CA . VAL A 1 71 ? 8.998 -3.208 -18.973 1.00 69.88 71 VAL A CA 1
ATOM 535 C C . VAL A 1 71 ? 8.989 -1.695 -19.178 1.00 69.88 71 VAL A C 1
ATOM 537 O O . VAL A 1 71 ? 7.994 -1.040 -18.885 1.00 69.88 71 VAL A O 1
ATOM 540 N N . HIS A 1 72 ? 10.049 -1.135 -19.765 1.00 72.06 72 HIS A N 1
ATOM 541 C CA . HIS A 1 72 ? 10.103 0.279 -20.120 1.00 72.06 72 HIS A CA 1
ATOM 542 C C . HIS A 1 72 ? 8.993 0.658 -21.110 1.00 72.06 72 HIS A C 1
ATOM 544 O O . HIS A 1 72 ? 8.253 1.617 -20.896 1.00 72.06 72 HIS A O 1
ATOM 550 N N . ARG A 1 73 ? 8.827 -0.104 -22.196 1.00 74.06 73 ARG A N 1
ATOM 551 C CA . ARG A 1 73 ? 7.785 0.164 -23.194 1.00 74.06 73 ARG A CA 1
ATOM 552 C C . ARG A 1 73 ? 6.386 0.111 -22.585 1.00 74.06 73 ARG A C 1
ATOM 554 O O . ARG A 1 73 ? 5.573 0.967 -22.914 1.00 74.06 73 ARG A O 1
ATOM 561 N N . GLU A 1 74 ? 6.104 -0.865 -21.728 1.00 75.94 74 GLU A N 1
ATOM 562 C CA . GLU A 1 74 ? 4.805 -0.999 -21.065 1.00 75.94 74 GLU A CA 1
ATOM 563 C C . GLU A 1 74 ? 4.566 0.106 -20.032 1.00 75.94 74 GLU A C 1
ATOM 565 O O . GLU A 1 74 ? 3.502 0.726 -20.048 1.00 75.94 74 GLU A O 1
ATOM 570 N N . ALA A 1 75 ? 5.556 0.406 -19.187 1.00 73.25 75 ALA A N 1
ATOM 571 C CA . ALA A 1 75 ? 5.456 1.437 -18.155 1.00 73.25 75 ALA A CA 1
ATOM 572 C C . ALA A 1 75 ? 5.262 2.847 -18.739 1.00 73.25 75 ALA A C 1
ATOM 574 O O . ALA A 1 75 ? 4.571 3.672 -18.142 1.00 73.25 75 ALA A O 1
ATOM 575 N N . PHE A 1 76 ? 5.835 3.120 -19.917 1.00 75.06 76 PHE A N 1
ATOM 576 C CA . PHE A 1 76 ? 5.742 4.416 -20.599 1.00 75.06 76 PHE A CA 1
ATOM 577 C C . PHE A 1 76 ? 4.772 4.426 -21.793 1.00 75.06 76 PHE A C 1
ATOM 579 O O . PHE A 1 76 ? 4.724 5.400 -22.552 1.00 75.06 76 PHE A O 1
ATOM 586 N N . ALA A 1 77 ? 3.967 3.375 -21.973 1.00 79.00 77 ALA A N 1
ATOM 587 C CA . ALA A 1 77 ? 2.968 3.321 -23.033 1.00 79.00 77 ALA A CA 1
ATOM 588 C C . ALA A 1 77 ? 1.887 4.400 -22.826 1.00 79.00 77 ALA A C 1
ATOM 590 O O . ALA A 1 77 ? 0.978 4.264 -22.007 1.00 79.00 77 ALA A O 1
ATOM 591 N N . ARG A 1 78 ? 1.932 5.469 -23.633 1.00 74.31 78 ARG A N 1
ATOM 592 C CA . ARG A 1 78 ? 0.963 6.584 -23.560 1.00 74.31 78 ARG A CA 1
ATOM 593 C C . ARG A 1 78 ? -0.470 6.184 -23.925 1.00 74.31 78 ARG A C 1
ATOM 595 O O . ARG A 1 78 ? -1.400 6.906 -23.585 1.00 74.31 78 ARG A O 1
ATOM 602 N N . SER A 1 79 ? -0.656 5.031 -24.570 1.00 78.00 79 SER A N 1
ATOM 603 C CA . SER A 1 79 ? -1.970 4.479 -24.926 1.00 78.00 79 SER A CA 1
ATOM 604 C C . SER A 1 79 ? -2.825 4.079 -23.717 1.00 78.00 79 SER A C 1
ATOM 606 O O . SER A 1 79 ? -4.007 3.800 -23.886 1.00 78.00 79 SER A O 1
ATOM 608 N N . ARG A 1 80 ? -2.251 4.056 -22.505 1.00 74.81 80 ARG A N 1
ATOM 609 C CA . ARG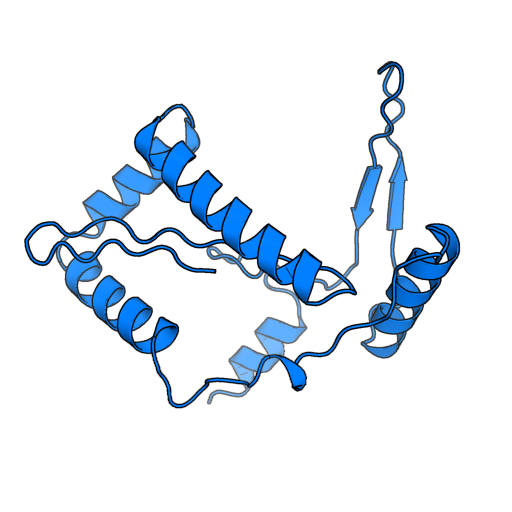 A 1 80 ? -2.936 3.703 -21.248 1.00 74.81 80 ARG A CA 1
ATOM 610 C C . ARG A 1 80 ? -2.954 4.835 -20.211 1.00 74.81 80 ARG A C 1
ATOM 612 O O . ARG A 1 80 ? -3.179 4.581 -19.031 1.00 74.81 80 ARG A O 1
ATOM 619 N N . GLY A 1 81 ? -2.692 6.074 -20.628 1.00 80.25 81 GLY A N 1
ATOM 620 C CA . GLY A 1 81 ? -2.725 7.230 -19.730 1.00 80.25 81 GLY A CA 1
ATOM 621 C C . GLY A 1 81 ? -4.143 7.562 -19.248 1.00 80.25 81 GLY A C 1
ATOM 622 O O . GLY A 1 81 ? -5.090 7.513 -20.027 1.00 80.25 81 GLY A O 1
ATOM 623 N N . LEU A 1 82 ? -4.272 7.943 -17.975 1.00 86.56 82 LEU A N 1
ATOM 624 C CA . LEU A 1 82 ? -5.497 8.493 -17.380 1.00 86.56 82 LEU A CA 1
ATOM 625 C C . LEU A 1 82 ? -5.267 9.962 -17.010 1.00 86.56 82 LEU A C 1
ATOM 627 O O . LEU A 1 82 ? -4.145 10.338 -16.654 1.00 86.56 82 LEU A O 1
ATOM 631 N N . ARG A 1 83 ? -6.309 10.803 -17.063 1.00 91.06 83 ARG A N 1
ATOM 632 C CA . ARG A 1 83 ? -6.206 12.172 -16.534 1.00 91.06 83 ARG A CA 1
ATOM 633 C C . ARG A 1 83 ? -6.270 12.129 -15.011 1.00 91.06 83 ARG A C 1
ATOM 635 O O . ARG A 1 83 ? -7.037 11.365 -14.438 1.00 91.06 83 ARG A O 1
ATOM 642 N N . TRP A 1 84 ? -5.519 13.008 -14.348 1.00 92.06 84 TRP A N 1
ATOM 643 C CA . TRP A 1 84 ? -5.491 13.077 -12.881 1.00 92.06 84 TRP A CA 1
ATOM 644 C C . TRP A 1 84 ? -6.889 13.216 -12.261 1.00 92.06 84 TRP A C 1
ATOM 646 O O . TRP A 1 84 ? -7.222 12.515 -11.313 1.00 92.06 84 TRP A O 1
ATOM 656 N N . ALA A 1 85 ? -7.731 14.069 -12.848 1.00 92.44 85 ALA A N 1
ATOM 657 C CA . ALA A 1 85 ? -9.100 14.302 -12.391 1.00 92.44 85 ALA A CA 1
ATOM 658 C C . ALA A 1 85 ? -10.033 13.080 -12.531 1.00 92.44 85 ALA A C 1
ATOM 660 O O . ALA A 1 85 ? -11.111 13.076 -11.950 1.00 92.44 85 ALA A O 1
ATOM 661 N N . GLU A 1 86 ? -9.645 12.058 -13.300 1.00 92.31 86 GLU A N 1
ATOM 662 C CA . GLU A 1 86 ? -10.412 10.814 -13.458 1.00 92.31 86 GLU A CA 1
ATOM 663 C C . GLU A 1 86 ? -10.051 9.767 -12.391 1.00 92.31 86 GLU A C 1
ATOM 665 O O . GLU A 1 86 ? -10.714 8.733 -12.293 1.00 92.31 86 GLU A O 1
ATOM 670 N N . LEU A 1 87 ? -9.005 10.005 -11.590 1.00 91.56 87 LEU A N 1
ATOM 671 C CA . LEU A 1 87 ? -8.593 9.069 -10.551 1.00 91.56 87 LEU A CA 1
ATOM 672 C C . LEU A 1 87 ? -9.615 9.046 -9.404 1.00 91.56 87 LEU A C 1
ATOM 674 O O . LEU A 1 87 ? -9.966 10.102 -8.871 1.00 91.56 87 LEU A O 1
ATOM 678 N N . PRO A 1 88 ? -10.052 7.855 -8.953 1.00 91.06 88 PRO A N 1
ATOM 679 C CA . PRO A 1 88 ? -10.888 7.744 -7.769 1.00 91.06 88 PRO A CA 1
ATOM 680 C C . PRO A 1 88 ? -10.161 8.313 -6.548 1.00 91.06 88 PRO A C 1
ATOM 682 O O . PRO A 1 88 ? -9.092 7.833 -6.174 1.00 91.06 88 PRO A O 1
ATOM 685 N N . SER A 1 89 ? -10.766 9.309 -5.908 1.00 92.56 89 SER A N 1
ATOM 686 C CA . SER A 1 89 ? -10.269 9.911 -4.673 1.00 92.56 89 SER A CA 1
ATOM 687 C C . SER A 1 89 ? -11.446 10.199 -3.750 1.00 92.56 89 SER A C 1
ATOM 689 O O . SER A 1 89 ? -12.505 10.628 -4.209 1.00 92.56 89 SER A O 1
ATOM 691 N N . LEU A 1 90 ? -11.285 9.935 -2.457 1.00 88.44 90 LEU A N 1
ATOM 692 C CA . LEU A 1 90 ? -12.289 10.225 -1.438 1.00 88.44 90 LEU A CA 1
ATOM 693 C C . LEU A 1 90 ? -11.781 11.339 -0.518 1.00 88.44 90 LEU A C 1
ATOM 695 O O . LEU A 1 90 ? -10.602 11.331 -0.163 1.00 88.44 90 LEU A O 1
ATOM 699 N N . PRO A 1 91 ? -12.649 12.275 -0.093 1.00 84.62 91 PRO A N 1
ATOM 700 C CA . PRO A 1 91 ? -12.260 13.321 0.840 1.00 84.62 91 PRO A CA 1
ATOM 701 C C . PRO A 1 91 ? -11.966 12.696 2.207 1.00 84.62 91 PRO A C 1
ATOM 703 O O . PRO A 1 91 ? -12.869 12.254 2.915 1.00 84.62 91 PRO A O 1
ATOM 706 N N . VAL A 1 92 ? -10.687 12.637 2.568 1.00 90.06 92 VAL A N 1
ATOM 707 C CA . VAL A 1 92 ? -10.230 12.104 3.864 1.00 90.06 92 VAL A CA 1
ATOM 708 C C . VAL A 1 92 ? -9.983 13.198 4.902 1.00 90.06 92 VAL A C 1
ATOM 710 O O . VAL A 1 92 ? -9.895 12.912 6.093 1.00 90.06 92 VAL A O 1
ATOM 713 N N . GLN A 1 93 ? -9.864 14.455 4.471 1.00 88.81 93 GLN A N 1
ATOM 714 C CA . GLN A 1 93 ? -9.591 15.574 5.366 1.00 88.81 93 GLN A CA 1
ATOM 715 C C . GLN A 1 93 ? -10.765 15.794 6.330 1.00 88.81 93 GLN A C 1
ATOM 717 O O . GLN A 1 93 ? -11.922 15.833 5.918 1.00 88.81 93 GLN A O 1
ATOM 722 N N . GLY A 1 94 ? -10.459 15.912 7.624 1.00 89.81 94 GLY A N 1
ATOM 723 C CA . GLY A 1 94 ? -11.464 16.062 8.682 1.00 89.81 94 GLY A CA 1
ATOM 724 C C . GLY A 1 94 ? -12.208 14.773 9.057 1.00 89.81 94 GLY A C 1
ATOM 725 O O . GLY A 1 94 ? -13.062 14.815 9.937 1.00 89.81 94 GLY A O 1
ATOM 726 N N . GLN A 1 95 ? -11.896 13.632 8.433 1.00 92.19 95 GLN A N 1
ATOM 727 C CA . GLN A 1 95 ? -12.480 12.339 8.795 1.00 92.19 95 GLN A CA 1
ATOM 728 C C . GLN A 1 95 ? -11.690 11.677 9.931 1.00 92.19 95 GLN A C 1
ATOM 730 O O . GLN A 1 95 ? -10.459 11.653 9.916 1.00 92.19 95 GLN A O 1
ATOM 735 N N . GLY A 1 96 ? -12.405 11.093 10.896 1.00 94.94 96 GLY A N 1
ATOM 736 C CA . GLY A 1 96 ? -11.806 10.271 11.950 1.00 94.94 96 GLY A CA 1
ATOM 737 C C . GLY A 1 96 ? -11.269 8.941 11.412 1.00 94.94 96 GLY A C 1
ATOM 738 O O . GLY A 1 96 ? -11.766 8.408 10.413 1.00 94.94 96 GLY A O 1
ATOM 739 N N . ILE A 1 97 ? -10.268 8.375 12.088 1.00 92.38 97 ILE A N 1
ATOM 740 C CA . ILE A 1 97 ? -9.627 7.125 11.657 1.00 92.38 97 ILE A CA 1
ATOM 741 C C . ILE A 1 97 ? -10.609 5.945 11.659 1.00 92.38 97 ILE A C 1
ATOM 743 O O . ILE A 1 97 ? -10.553 5.091 10.775 1.00 92.38 97 ILE A O 1
ATOM 747 N N . GLU A 1 98 ? -11.565 5.933 12.586 1.00 94.94 98 GLU A N 1
ATOM 748 C CA . GLU A 1 98 ? -12.625 4.931 12.692 1.00 94.94 98 GLU A CA 1
ATOM 749 C C . GLU A 1 98 ? -13.568 4.979 11.486 1.00 94.94 98 GLU A C 1
ATOM 751 O O . GLU A 1 98 ? -13.923 3.934 10.938 1.00 94.94 98 GLU A O 1
ATOM 756 N N . ALA A 1 99 ? -13.935 6.181 11.030 1.00 94.56 99 ALA A N 1
ATOM 757 C CA . ALA A 1 99 ? -14.798 6.368 9.866 1.00 94.56 99 ALA A CA 1
ATOM 758 C C . ALA A 1 99 ? -14.103 5.897 8.579 1.00 94.56 99 ALA A C 1
ATOM 760 O O . ALA A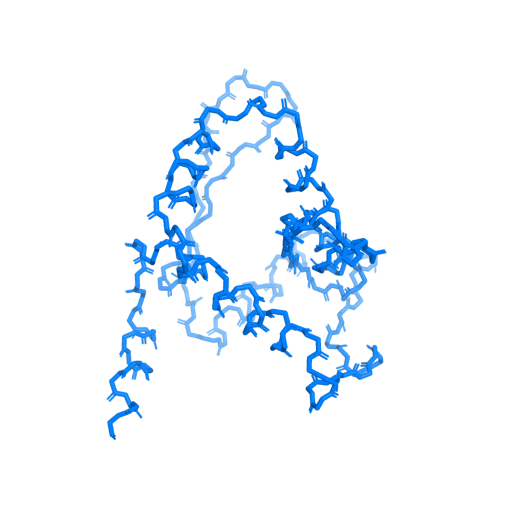 1 99 ? -14.690 5.169 7.773 1.00 94.56 99 ALA A O 1
ATOM 761 N N . LEU A 1 100 ? -12.823 6.246 8.416 1.00 94.69 100 LEU A N 1
ATOM 762 C CA . LEU A 1 100 ? -12.013 5.798 7.281 1.00 94.69 100 LEU A CA 1
ATOM 763 C C . LEU A 1 100 ? -11.807 4.276 7.292 1.00 94.69 100 LEU A C 1
ATOM 765 O O . LEU A 1 100 ? -11.898 3.633 6.243 1.00 94.69 100 LEU A O 1
ATOM 769 N N . LEU A 1 101 ? -11.587 3.678 8.468 1.00 94.31 101 LEU A N 1
ATOM 770 C CA . LEU A 1 101 ? -11.488 2.228 8.623 1.00 94.31 101 LEU A CA 1
ATOM 771 C C . LEU A 1 101 ? -12.806 1.531 8.266 1.00 94.31 101 LEU A C 1
ATOM 773 O O . LEU A 1 101 ? -12.796 0.570 7.497 1.00 94.31 101 LEU A O 1
ATOM 777 N N . ALA A 1 102 ? -13.939 2.020 8.775 1.00 94.75 102 ALA A N 1
ATOM 778 C CA . ALA A 1 102 ? -15.257 1.469 8.465 1.00 94.75 102 ALA A CA 1
ATOM 779 C C . ALA A 1 102 ? -15.540 1.501 6.954 1.00 94.75 102 ALA A C 1
ATOM 781 O O . ALA A 1 102 ? -16.002 0.512 6.381 1.00 94.75 102 ALA A O 1
ATOM 782 N N . LEU A 1 103 ? -15.180 2.600 6.286 1.00 93.88 103 LEU A N 1
ATOM 783 C CA . LEU A 1 103 ? -15.289 2.735 4.837 1.00 93.88 103 LEU A CA 1
ATOM 784 C C . LEU A 1 103 ? -14.410 1.721 4.087 1.00 93.88 103 LEU A C 1
ATOM 786 O O . LEU A 1 103 ? -14.884 1.081 3.144 1.00 93.88 103 LEU A O 1
ATOM 790 N N . LEU A 1 104 ? -13.153 1.532 4.503 1.00 93.75 104 LEU A N 1
ATOM 791 C CA . LEU A 1 104 ? -12.255 0.528 3.915 1.00 93.75 104 LEU A CA 1
ATOM 792 C C . LEU A 1 104 ? -12.814 -0.891 4.063 1.00 93.75 104 LEU A C 1
ATOM 794 O O . LEU A 1 104 ? -12.861 -1.636 3.082 1.00 93.75 104 LEU A O 1
ATOM 798 N N . LEU A 1 105 ? -13.291 -1.249 5.258 1.00 95.44 105 LEU A N 1
ATOM 799 C CA . LEU A 1 105 ? -13.903 -2.552 5.529 1.00 95.44 105 LEU A CA 1
ATOM 800 C C . LEU A 1 105 ? -15.159 -2.772 4.676 1.00 95.44 105 LEU A C 1
ATOM 802 O O . LEU A 1 105 ? -15.329 -3.844 4.095 1.00 95.44 105 LEU A O 1
ATOM 806 N N . GLN A 1 106 ? -15.999 -1.746 4.518 1.00 95.31 106 GLN A N 1
ATOM 807 C CA . GLN A 1 106 ? -17.182 -1.817 3.660 1.00 95.31 106 GLN A CA 1
ATOM 808 C C . GLN A 1 106 ? -16.807 -2.045 2.187 1.00 95.31 106 GLN A C 1
ATOM 810 O O . GLN A 1 106 ? -17.450 -2.837 1.495 1.00 95.31 106 GLN A O 1
ATOM 815 N N . ARG A 1 107 ? -15.766 -1.370 1.682 1.00 93.62 107 ARG A N 1
ATOM 816 C CA . ARG A 1 107 ? -15.284 -1.569 0.304 1.00 93.62 107 ARG A CA 1
ATOM 817 C C . ARG A 1 107 ? -14.703 -2.968 0.101 1.00 93.62 107 ARG A C 1
ATOM 819 O O . ARG A 1 107 ? -14.981 -3.571 -0.931 1.00 93.62 107 ARG A O 1
ATOM 826 N N . LEU A 1 108 ? -13.961 -3.498 1.075 1.00 94.06 108 LEU A N 1
ATOM 827 C CA . LEU A 1 108 ? -13.456 -4.875 1.048 1.00 94.06 108 LEU A CA 1
ATOM 828 C C . LEU A 1 108 ? -14.600 -5.897 1.006 1.00 94.06 108 LEU A C 1
ATOM 830 O O . LEU A 1 108 ? -14.603 -6.769 0.135 1.00 94.06 108 LEU A O 1
ATOM 834 N N . ALA A 1 109 ? -15.607 -5.746 1.868 1.00 95.56 109 ALA A N 1
ATOM 835 C CA . ALA A 1 109 ? -16.770 -6.633 1.900 1.00 95.56 109 ALA A CA 1
ATOM 836 C C . ALA A 1 109 ? -17.529 -6.645 0.560 1.00 95.56 109 ALA A C 1
ATOM 838 O O . ALA A 1 109 ? -17.832 -7.710 0.026 1.00 95.56 109 ALA A O 1
ATOM 839 N N . ARG A 1 110 ? -17.741 -5.473 -0.062 1.00 95.44 110 ARG A N 1
ATOM 840 C CA . ARG A 1 110 ? -18.361 -5.369 -1.402 1.00 95.44 110 ARG A CA 1
ATOM 841 C C . ARG A 1 110 ? -17.582 -6.100 -2.502 1.00 95.44 110 ARG A C 1
ATOM 843 O O . ARG A 1 110 ? -18.171 -6.468 -3.509 1.00 95.44 110 ARG A O 1
ATOM 850 N N . GLN A 1 111 ? -16.279 -6.304 -2.321 1.00 92.00 111 GLN A N 1
ATOM 851 C CA . GLN A 1 111 ? -15.410 -7.045 -3.243 1.00 92.00 111 GLN A CA 1
ATOM 852 C C . GLN A 1 111 ? -15.268 -8.534 -2.859 1.00 92.00 111 GLN A C 1
ATOM 854 O O . GLN A 1 111 ? -14.412 -9.240 -3.392 1.00 92.00 111 GLN A O 1
ATOM 859 N N . GLY A 1 112 ? -16.085 -9.022 -1.918 1.00 93.19 112 GLY A N 1
ATOM 860 C CA . GLY A 1 112 ? -16.089 -10.411 -1.455 1.00 93.19 112 GLY A CA 1
ATOM 861 C C . GLY A 1 112 ? -15.078 -10.723 -0.347 1.00 93.19 112 GLY A C 1
ATOM 862 O O . GLY A 1 112 ? -14.940 -11.882 0.046 1.00 93.19 112 GLY A O 1
ATOM 863 N N . PHE A 1 113 ? -14.376 -9.722 0.193 1.00 93.62 113 PHE A N 1
ATOM 864 C CA . PHE A 1 113 ? -13.449 -9.889 1.316 1.00 93.62 113 PHE A CA 1
ATOM 865 C C . PHE A 1 113 ? -14.159 -9.631 2.647 1.00 93.62 113 PHE A C 1
ATOM 867 O O . PHE A 1 113 ? -13.962 -8.612 3.304 1.00 93.62 113 PHE A O 1
ATOM 874 N N . ASN A 1 114 ? -14.998 -10.581 3.051 1.00 93.44 114 ASN A N 1
ATOM 875 C CA . ASN A 1 114 ? -15.889 -10.428 4.209 1.00 93.44 114 ASN A CA 1
ATOM 876 C C . ASN A 1 114 ? -15.209 -10.656 5.568 1.00 93.44 114 ASN A C 1
ATOM 878 O O . ASN A 1 114 ? -15.846 -10.518 6.609 1.00 93.44 114 ASN A O 1
ATOM 882 N N . LYS A 1 115 ? -13.933 -11.055 5.579 1.00 94.81 115 LYS A N 1
ATOM 883 C CA . LYS A 1 115 ? -13.163 -11.298 6.801 1.00 94.81 115 LYS A CA 1
ATOM 884 C C . LYS A 1 115 ? -11.901 -10.447 6.780 1.00 94.81 115 LYS A C 1
ATOM 886 O O . LYS A 1 115 ? -11.106 -10.543 5.850 1.00 94.81 115 LYS A O 1
ATOM 891 N N . VAL A 1 116 ? -11.708 -9.658 7.830 1.00 96.50 116 VAL A N 1
ATOM 892 C CA . VAL A 1 116 ? -10.472 -8.922 8.108 1.00 96.50 116 VAL A CA 1
ATOM 893 C C . VAL A 1 116 ? -10.088 -9.233 9.544 1.00 96.50 116 VAL A C 1
ATOM 895 O O . VAL A 1 116 ? -10.841 -8.944 10.470 1.00 96.50 116 VAL A O 1
ATOM 898 N N . LEU A 1 117 ? -8.944 -9.881 9.727 1.00 96.25 117 LEU A N 1
ATOM 899 C CA . LEU A 1 117 ? -8.449 -10.293 11.033 1.00 96.25 117 LEU A CA 1
ATOM 900 C C . LEU A 1 117 ? -7.356 -9.323 11.470 1.00 96.25 117 LEU A C 1
ATOM 902 O O . LEU A 1 117 ? -6.468 -8.986 10.686 1.00 96.25 117 LEU A O 1
ATOM 906 N N . ARG A 1 118 ? -7.404 -8.907 12.733 1.00 96.56 118 ARG A N 1
ATOM 907 C CA . ARG A 1 118 ? -6.364 -8.099 13.369 1.00 96.56 118 ARG A CA 1
ATOM 908 C C . ARG A 1 118 ? -5.773 -8.888 14.523 1.00 96.56 118 ARG A C 1
ATOM 910 O O . ARG A 1 118 ? -6.479 -9.197 15.477 1.00 96.56 118 ARG A O 1
ATOM 917 N N . HIS A 1 119 ? -4.478 -9.147 14.460 1.00 96.88 119 HIS A N 1
ATOM 918 C CA . HIS A 1 119 ? -3.707 -9.590 15.611 1.00 96.88 119 HIS A CA 1
ATOM 919 C C . HIS A 1 119 ? -2.934 -8.395 16.166 1.00 96.88 119 HIS A C 1
ATOM 921 O O . HIS A 1 119 ? -2.237 -7.716 15.415 1.00 96.88 119 HIS A O 1
ATOM 927 N N . ARG A 1 120 ? -3.088 -8.112 17.459 1.00 95.88 120 ARG A N 1
ATOM 928 C CA . ARG A 1 120 ? -2.309 -7.088 18.160 1.00 95.88 120 ARG A CA 1
ATOM 929 C C . ARG A 1 120 ? -1.170 -7.786 18.883 1.00 95.88 120 ARG A C 1
ATOM 931 O O . ARG A 1 120 ? -1.439 -8.716 19.637 1.00 95.88 120 ARG A O 1
ATOM 938 N N . PHE A 1 121 ? 0.055 -7.338 18.647 1.00 95.75 121 PHE A N 1
ATOM 939 C CA . PHE A 1 121 ? 1.198 -7.831 19.399 1.00 95.75 121 PHE A CA 1
ATOM 940 C C . PHE A 1 121 ? 1.265 -7.102 20.734 1.0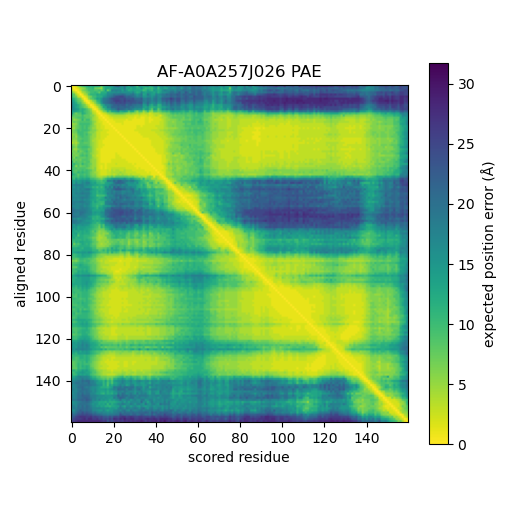0 95.75 121 PHE A C 1
ATOM 942 O O . PHE A 1 121 ? 1.118 -5.880 20.782 1.00 95.75 121 PHE A O 1
ATOM 949 N N . ASP A 1 122 ? 1.468 -7.862 21.802 1.00 93.44 122 ASP A N 1
ATOM 950 C CA . ASP A 1 122 ? 1.731 -7.316 23.126 1.00 93.44 122 ASP A CA 1
ATOM 951 C C . ASP A 1 122 ? 3.247 -7.199 23.293 1.00 93.44 122 ASP A C 1
ATOM 953 O O . ASP A 1 122 ? 3.934 -8.182 23.570 1.00 93.44 122 ASP A O 1
ATOM 957 N N . LEU A 1 123 ? 3.781 -6.021 22.967 1.00 93.31 123 LEU A N 1
ATOM 958 C CA . LEU A 1 123 ? 5.211 -5.724 22.999 1.00 93.31 123 LEU A CA 1
ATOM 959 C C . LEU A 1 123 ? 5.448 -4.548 23.949 1.00 93.31 123 LEU A C 1
ATOM 961 O O . LEU A 1 123 ? 4.701 -3.568 23.874 1.00 93.31 123 LEU A O 1
ATOM 965 N N . PRO A 1 124 ? 6.496 -4.588 24.789 1.00 91.62 124 PRO A N 1
ATOM 966 C CA . PRO A 1 124 ? 6.853 -3.482 25.672 1.00 91.62 124 PRO A CA 1
ATOM 967 C C . PRO A 1 124 ? 7.559 -2.366 24.878 1.00 91.62 124 PRO A C 1
ATOM 969 O O . PRO A 1 124 ? 8.747 -2.114 25.053 1.00 91.62 124 PRO A O 1
ATOM 972 N N . LEU A 1 125 ? 6.835 -1.732 23.951 1.00 92.50 125 LEU A N 1
ATOM 973 C CA . LEU A 1 125 ? 7.310 -0.621 23.126 1.00 92.50 125 LEU A CA 1
ATOM 974 C C . LEU A 1 125 ? 6.512 0.633 23.482 1.00 92.50 125 LEU A C 1
ATOM 976 O O . LEU A 1 125 ? 5.323 0.741 23.178 1.00 92.50 125 LEU A O 1
ATOM 980 N N . GLU A 1 126 ? 7.163 1.581 24.148 1.00 92.94 126 GLU A N 1
ATOM 981 C CA . GLU A 1 126 ? 6.524 2.830 24.557 1.00 92.94 126 GLU A CA 1
ATOM 982 C C . GLU A 1 126 ? 6.030 3.625 23.340 1.00 92.94 126 GLU A C 1
ATOM 984 O O . GLU A 1 126 ? 6.749 3.822 22.362 1.00 92.94 126 GLU A O 1
ATOM 989 N N . GLY A 1 127 ? 4.769 4.063 23.386 1.00 92.06 127 GLY A N 1
ATOM 990 C CA . GLY A 1 127 ? 4.160 4.892 22.341 1.00 92.06 127 GLY A CA 1
ATOM 991 C C . GLY A 1 127 ? 3.898 4.197 20.997 1.00 92.06 127 GLY A C 1
ATOM 992 O O . GLY A 1 127 ? 3.338 4.833 20.105 1.00 92.06 127 GLY A O 1
ATOM 993 N N . LEU A 1 128 ? 4.239 2.911 20.833 1.00 94.44 128 LEU A N 1
ATOM 994 C CA . LEU A 1 128 ? 4.083 2.189 19.568 1.00 94.44 128 LEU A CA 1
ATOM 995 C C . LEU A 1 128 ? 3.086 1.032 19.687 1.00 94.44 128 LEU A C 1
ATOM 997 O O . LEU A 1 128 ? 3.183 0.180 20.564 1.00 94.44 128 LEU A O 1
ATOM 1001 N N . GLN A 1 129 ? 2.137 0.967 18.753 1.00 93.38 129 GLN A N 1
ATOM 1002 C CA . GLN A 1 129 ? 1.216 -0.162 18.614 1.00 93.38 129 GLN A CA 1
ATOM 1003 C C . GLN A 1 129 ? 1.556 -0.949 17.351 1.00 93.38 129 GLN A C 1
ATOM 1005 O O . GLN A 1 129 ? 1.546 -0.400 16.249 1.00 93.38 129 GLN A O 1
ATOM 1010 N N . VAL A 1 130 ? 1.810 -2.249 17.504 1.00 95.88 130 VAL A N 1
ATOM 1011 C CA . VAL A 1 130 ? 2.122 -3.142 16.383 1.00 95.88 130 VAL A CA 1
ATOM 1012 C C . VAL A 1 130 ? 0.966 -4.108 16.166 1.00 95.88 130 VAL A C 1
ATOM 1014 O O . VAL A 1 130 ? 0.518 -4.807 17.079 1.00 95.88 130 VAL A O 1
ATOM 1017 N N . VAL A 1 131 ? 0.470 -4.161 14.931 1.00 96.12 131 VAL A N 1
ATOM 1018 C CA . VAL A 1 131 ? -0.622 -5.053 14.539 1.00 96.12 131 VAL A CA 1
ATOM 1019 C C . VAL A 1 131 ? -0.289 -5.785 13.247 1.00 96.12 131 VAL A C 1
ATOM 1021 O O . VAL A 1 131 ? 0.338 -5.236 12.345 1.00 96.12 131 VAL A O 1
ATOM 1024 N N . LYS A 1 132 ? -0.771 -7.021 13.130 1.00 96.12 132 LYS A N 1
ATOM 1025 C CA . LYS A 1 132 ? -0.821 -7.769 11.875 1.00 96.12 132 LYS A CA 1
ATOM 1026 C C 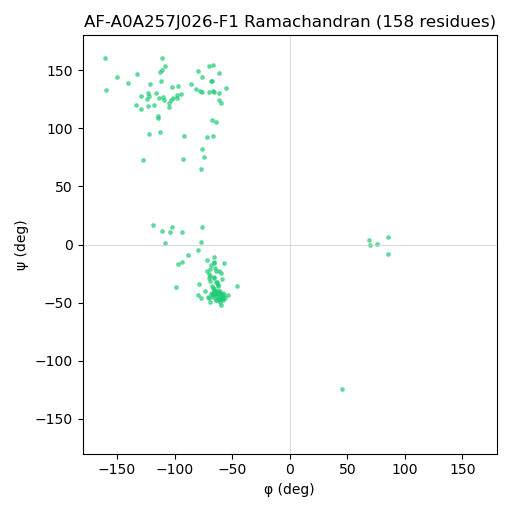. LYS A 1 132 ? -2.255 -7.790 11.373 1.00 96.12 132 LYS A C 1
ATOM 1028 O O . LYS A 1 132 ? -3.149 -8.288 12.060 1.00 96.12 132 LYS A O 1
ATOM 1033 N N . ILE A 1 133 ? -2.460 -7.271 10.166 1.00 95.44 133 ILE A N 1
ATOM 1034 C CA . ILE A 1 133 ? -3.738 -7.348 9.459 1.00 95.44 133 ILE A CA 1
ATOM 1035 C C . ILE A 1 133 ? -3.677 -8.502 8.465 1.00 95.44 133 ILE A C 1
ATOM 1037 O O . ILE A 1 133 ? -2.740 -8.607 7.676 1.00 95.44 133 ILE A O 1
ATOM 1041 N N . ILE A 1 134 ? -4.676 -9.377 8.510 1.00 94.19 134 ILE A N 1
ATOM 1042 C CA . ILE A 1 134 ? -4.815 -10.505 7.592 1.00 94.19 134 ILE A CA 1
ATOM 1043 C C . ILE A 1 134 ? -6.169 -10.371 6.909 1.00 94.19 134 ILE A C 1
ATOM 1045 O O . ILE A 1 134 ? -7.211 -10.411 7.562 1.00 94.19 134 ILE A O 1
ATOM 1049 N N . VAL A 1 135 ? -6.152 -10.242 5.585 1.00 93.25 135 VAL A N 1
ATOM 1050 C CA . VAL A 1 135 ? -7.355 -10.248 4.747 1.00 93.25 135 VAL A CA 1
ATOM 1051 C C . VAL A 1 135 ? -7.321 -11.522 3.901 1.00 93.25 135 VAL A C 1
ATOM 1053 O O . VAL A 1 135 ? -6.608 -11.565 2.893 1.00 93.25 135 VAL A O 1
ATOM 1056 N N . PRO A 1 136 ? -8.014 -12.601 4.312 1.00 89.75 136 PRO A N 1
ATOM 1057 C CA . PRO A 1 136 ? -7.993 -13.860 3.585 1.00 89.75 136 PRO A CA 1
ATOM 1058 C C . PRO A 1 136 ? -8.403 -13.686 2.125 1.00 89.75 136 PRO A C 1
ATOM 1060 O O . PRO A 1 136 ? -9.385 -13.021 1.797 1.00 89.75 136 PRO A O 1
ATOM 1063 N N . GLY A 1 137 ? -7.629 -14.308 1.241 1.00 84.12 137 GLY A N 1
ATOM 1064 C CA . GLY A 1 137 ? -7.834 -14.229 -0.195 1.00 84.12 137 GLY A CA 1
ATOM 1065 C C . GLY A 1 137 ? -7.189 -13.017 -0.862 1.00 84.12 137 GLY A C 1
ATOM 1066 O O . GLY A 1 137 ? -7.188 -13.002 -2.088 1.00 84.12 137 GLY A O 1
ATOM 1067 N N . CYS A 1 138 ? -6.635 -12.027 -0.147 1.00 84.62 138 CYS A N 1
ATOM 1068 C CA . CYS A 1 138 ? -5.776 -11.011 -0.775 1.00 84.62 138 CYS A CA 1
ATOM 1069 C C . CYS A 1 138 ? -4.539 -11.664 -1.402 1.00 84.62 138 CYS A C 1
ATOM 1071 O O . CYS A 1 138 ? -4.071 -12.702 -0.939 1.00 84.62 138 CYS A O 1
ATOM 1073 N N . GLN A 1 139 ? -4.059 -11.074 -2.491 1.00 76.94 139 GLN A N 1
ATOM 1074 C CA . GLN A 1 139 ? -2.976 -11.623 -3.299 1.00 76.94 139 GLN A CA 1
ATOM 1075 C C . GLN A 1 139 ? -1.733 -10.774 -3.165 1.00 76.94 139 GLN A C 1
ATOM 1077 O O . GLN A 1 139 ? -1.813 -9.560 -2.987 1.00 76.94 139 GLN A O 1
ATOM 1082 N N . GLU A 1 140 ? -0.599 -11.439 -3.295 1.00 68.25 140 GLU A N 1
ATOM 1083 C CA . GLU A 1 140 ? 0.673 -10.777 -3.506 1.00 68.25 140 GLU A CA 1
ATOM 1084 C C . GLU A 1 140 ? 0.739 -10.312 -4.961 1.00 68.25 140 GLU A C 1
ATOM 1086 O O . GLU A 1 140 ? 0.388 -11.063 -5.869 1.00 68.25 140 GLU A O 1
ATOM 1091 N N . ALA A 1 141 ? 1.108 -9.051 -5.175 1.00 61.00 141 ALA A N 1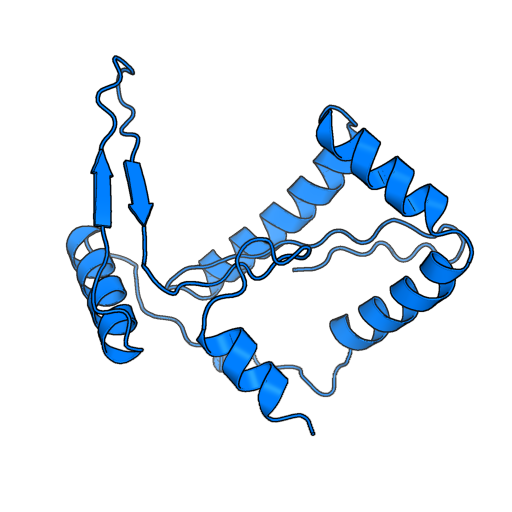
ATOM 1092 C CA . ALA A 1 141 ? 1.238 -8.479 -6.515 1.00 61.00 141 ALA A CA 1
ATOM 1093 C C . ALA A 1 141 ? 2.675 -8.575 -7.055 1.00 61.00 141 ALA A C 1
ATOM 1095 O O . ALA A 1 141 ? 2.886 -8.392 -8.250 1.00 61.00 141 ALA A O 1
ATOM 1096 N N . ALA A 1 142 ? 3.652 -8.856 -6.187 1.00 60.97 142 ALA A N 1
ATOM 1097 C CA . ALA A 1 142 ? 5.063 -8.920 -6.537 1.00 60.97 142 ALA A CA 1
ATOM 1098 C C . ALA A 1 142 ? 5.498 -10.370 -6.788 1.00 60.97 142 ALA A C 1
ATOM 1100 O O . ALA A 1 142 ? 5.128 -11.279 -6.047 1.00 60.97 142 ALA A O 1
ATOM 1101 N N . ALA A 1 143 ? 6.273 -10.584 -7.850 1.00 55.84 143 ALA A N 1
ATOM 1102 C CA . ALA A 1 143 ? 6.880 -11.874 -8.144 1.00 55.84 143 ALA A CA 1
ATOM 1103 C C . ALA A 1 143 ? 8.148 -12.098 -7.283 1.00 55.84 143 ALA A C 1
ATOM 1105 O O . ALA A 1 143 ? 8.869 -11.135 -7.024 1.00 55.84 143 ALA A O 1
ATOM 1106 N N . PRO A 1 144 ? 8.484 -13.349 -6.916 1.00 54.91 144 PRO A N 1
ATOM 1107 C CA . PRO A 1 144 ? 7.710 -14.562 -7.163 1.00 54.91 144 PRO A CA 1
ATOM 1108 C C . PRO A 1 144 ? 6.405 -14.561 -6.358 1.00 54.91 144 PRO A C 1
ATOM 1110 O O . PRO A 1 144 ? 6.362 -14.136 -5.210 1.00 54.91 144 PRO A O 1
ATOM 1113 N N . LEU A 1 145 ? 5.328 -15.036 -6.986 1.00 59.06 145 LEU A N 1
ATOM 1114 C CA . LEU A 1 145 ? 4.014 -15.140 -6.358 1.00 59.06 145 LEU A CA 1
ATOM 1115 C C . LEU A 1 145 ? 4.016 -16.312 -5.373 1.00 59.06 145 LEU A C 1
ATOM 1117 O O . LEU A 1 145 ? 3.449 -17.366 -5.651 1.00 59.06 145 LEU A O 1
ATOM 1121 N N . GLU A 1 146 ? 4.644 -16.139 -4.214 1.00 57.53 146 GLU A N 1
ATOM 1122 C CA . GLU A 1 146 ? 4.641 -17.156 -3.155 1.00 57.53 146 GLU A CA 1
ATOM 1123 C C . GLU A 1 146 ? 3.214 -17.431 -2.651 1.00 57.53 146 GLU A C 1
ATOM 1125 O O . GLU A 1 146 ? 2.907 -18.505 -2.136 1.00 57.53 146 GLU A O 1
ATOM 1130 N N . ARG A 1 147 ? 2.303 -16.467 -2.851 1.00 62.09 147 ARG A N 1
ATOM 1131 C CA . ARG A 1 147 ? 0.890 -16.539 -2.463 1.00 62.09 147 ARG A CA 1
ATOM 1132 C C . ARG A 1 147 ? -0.041 -16.227 -3.636 1.00 62.09 147 ARG A C 1
ATOM 1134 O O . ARG A 1 147 ? -0.706 -15.187 -3.678 1.00 62.09 147 ARG A O 1
ATOM 1141 N N . ALA A 1 148 ? -0.146 -17.164 -4.579 1.00 62.38 148 ALA A N 1
ATOM 1142 C CA . ALA A 1 148 ? -1.145 -17.122 -5.648 1.00 62.38 148 ALA A CA 1
ATOM 1143 C C . ALA A 1 148 ? -2.557 -17.422 -5.100 1.00 62.38 148 ALA A C 1
ATOM 1145 O O . ALA A 1 148 ? -2.990 -18.566 -4.981 1.00 62.38 148 ALA A O 1
ATOM 1146 N N . GLY A 1 149 ? -3.305 -16.380 -4.731 1.00 64.12 149 GLY A N 1
ATOM 1147 C CA . GLY A 1 149 ? -4.684 -16.541 -4.254 1.00 64.12 149 GLY A CA 1
ATOM 1148 C C . GLY A 1 149 ? -5.634 -17.049 -5.349 1.00 64.12 149 GLY A C 1
ATOM 1149 O O . GLY A 1 149 ? -5.444 -16.748 -6.527 1.00 64.12 149 GLY A O 1
ATOM 1150 N N . ARG A 1 150 ? -6.727 -17.725 -4.960 1.00 67.31 150 ARG A N 1
ATOM 1151 C CA . ARG A 1 150 ? -7.702 -18.381 -5.866 1.00 67.31 150 ARG A CA 1
ATOM 1152 C C . ARG A 1 150 ? -8.164 -17.539 -7.068 1.00 67.31 150 ARG A C 1
ATOM 1154 O O . ARG A 1 150 ? -8.349 -18.087 -8.145 1.00 67.31 150 ARG A O 1
ATOM 1161 N N . ARG A 1 151 ? -8.318 -16.215 -6.924 1.00 69.31 151 ARG A N 1
ATOM 1162 C CA . ARG A 1 151 ? -8.757 -15.335 -8.030 1.00 69.31 151 ARG A CA 1
ATOM 1163 C C . ARG A 1 151 ? -7.717 -15.164 -9.146 1.00 69.31 151 ARG A C 1
ATOM 1165 O O . ARG A 1 151 ? -8.090 -14.875 -10.273 1.00 69.31 151 ARG A O 1
ATOM 1172 N N . LEU A 1 152 ? -6.428 -15.302 -8.836 1.00 67.19 152 LEU A N 1
ATOM 1173 C CA . LEU A 1 152 ? -5.327 -15.153 -9.788 1.00 67.19 152 LEU A CA 1
ATOM 1174 C C . LEU A 1 152 ? -5.212 -16.439 -10.593 1.00 67.19 152 LEU A C 1
ATOM 1176 O O . LEU A 1 152 ? -5.163 -16.382 -11.812 1.00 67.19 152 LEU A O 1
ATOM 1180 N N . LEU A 1 153 ? -5.303 -17.580 -9.906 1.00 66.69 153 LEU A N 1
ATOM 1181 C CA . LEU A 1 153 ? -5.412 -18.896 -10.533 1.00 66.69 153 LEU A CA 1
ATOM 1182 C C . LEU A 1 153 ? -6.629 -18.970 -11.470 1.00 66.69 153 LEU A C 1
ATOM 1184 O O . LEU A 1 153 ? -6.498 -19.410 -12.604 1.00 66.69 153 LEU A O 1
ATOM 1188 N N . ALA A 1 154 ? -7.786 -18.450 -11.044 1.00 67.75 154 ALA A N 1
ATOM 1189 C CA . ALA A 1 154 ? -8.984 -18.397 -11.886 1.00 67.75 154 ALA A CA 1
ATOM 1190 C C . ALA A 1 154 ? -8.825 -17.505 -13.134 1.00 67.75 154 ALA A C 1
ATOM 1192 O O . ALA A 1 154 ? -9.416 -17.793 -14.166 1.00 67.75 154 ALA A O 1
ATOM 1193 N N . ARG A 1 155 ? -8.034 -16.424 -13.060 1.00 64.69 155 ARG A N 1
ATOM 1194 C CA . ARG A 1 155 ? -7.740 -15.564 -14.222 1.00 64.69 155 ARG A CA 1
ATOM 1195 C C . ARG A 1 155 ? -6.688 -16.161 -15.151 1.00 64.69 155 ARG A C 1
ATOM 1197 O O . ARG A 1 155 ? -6.785 -15.957 -16.353 1.00 64.69 155 ARG A O 1
ATOM 1204 N N . ALA A 1 156 ? -5.714 -16.885 -14.605 1.00 61.59 156 ALA A N 1
ATOM 1205 C CA . ALA A 1 156 ? -4.712 -17.594 -15.393 1.00 61.59 156 ALA A CA 1
ATOM 1206 C C . ALA A 1 156 ? -5.334 -18.751 -16.197 1.00 61.59 156 ALA A C 1
ATOM 1208 O O . ALA A 1 156 ? -4.951 -18.958 -17.338 1.00 61.59 156 ALA A O 1
ATOM 1209 N N . GLY A 1 157 ? -6.341 -19.443 -15.649 1.00 53.31 157 GLY A N 1
ATOM 1210 C CA . GLY A 1 157 ? -7.068 -20.518 -16.344 1.00 53.31 157 GLY A CA 1
ATOM 1211 C C . GLY A 1 157 ? -8.104 -20.066 -17.386 1.00 53.31 157 GLY A C 1
ATOM 1212 O O . GLY A 1 157 ? -8.798 -20.907 -17.941 1.00 53.31 157 GLY A O 1
ATOM 1213 N N . HIS A 1 158 ? -8.248 -18.759 -17.630 1.00 47.31 158 HIS A N 1
ATOM 1214 C CA . HIS A 1 158 ? -9.139 -18.191 -18.655 1.00 47.31 158 HIS A CA 1
ATOM 1215 C C . HIS A 1 158 ? -8.372 -17.555 -19.829 1.00 47.31 158 HIS A C 1
ATOM 1217 O O . HIS A 1 158 ? -8.965 -16.819 -20.615 1.00 47.31 158 HIS A O 1
ATOM 1223 N N . GLN A 1 159 ? -7.058 -17.788 -19.924 1.00 40.84 159 GLN A N 1
ATOM 1224 C CA . GLN A 1 159 ? -6.221 -17.327 -21.038 1.00 40.84 159 GLN A CA 1
ATOM 1225 C C . GLN A 1 159 ? -5.883 -18.431 -22.059 1.00 40.84 159 GLN A C 1
ATOM 1227 O O . GLN A 1 159 ? -5.004 -18.203 -22.888 1.00 40.84 159 GLN A O 1
ATOM 1232 N N . ASP A 1 160 ? -6.593 -19.565 -22.020 1.00 35.94 160 ASP A N 1
ATOM 1233 C CA . ASP A 1 160 ? -6.579 -20.599 -23.070 1.00 35.94 160 ASP A CA 1
ATOM 1234 C C . ASP A 1 160 ? -7.684 -20.357 -24.111 1.00 35.94 160 ASP A C 1
ATOM 1236 O O . ASP A 1 160 ? -8.838 -20.076 -23.698 1.00 35.94 160 ASP A O 1
#

Radius of gyration: 19.56 Å; Cα contacts (8 Å, |Δi|>4): 132; chains: 1; bounding box: 43×37×51 Å

Solvent-accessible surface area (backbone atoms only — not comparable to full-atom values): 9883 Å² total; per-residue (Å²): 59,74,62,80,81,96,49,98,89,54,96,69,83,78,20,60,25,66,50,82,56,67,32,49,69,61,11,49,52,40,4,42,52,36,10,51,49,46,43,50,49,59,74,66,58,85,43,79,70,50,57,62,49,50,53,52,56,60,71,40,54,74,57,47,72,55,49,54,58,50,54,49,51,62,77,65,42,72,92,72,69,77,62,77,90,74,54,80,59,46,93,59,83,95,58,53,70,67,59,56,48,53,51,52,52,52,55,36,35,78,72,70,38,80,51,76,47,76,47,73,61,92,64,101,46,87,98,56,86,54,69,48,78,46,52,73,73,65,62,60,90,57,84,77,60,89,47,73,23,70,72,54,55,57,54,62,73,65,74,121

Foldseek 3Di:
DWDDDPDVPDPDDIFWAFADDLAPVRRVVRRVVRSVVRNVCQVVVPDPVVVVVVVVCVVCPCVVVVVVVVCVCVVPVPVPDDDPVPDRHDPCPPDDPVRRVVVVQVVCVVVVQPDKDKDWDDDPDPPDTDIDIDRPQDFDPDPPRPPDGPVNVVVVVPPD

pLDDT: mean 77.64, std 17.14, range [35.94, 96.88]